Protein AF-A0A2H0AMY0-F1 (afdb_monomer_lite)

Foldseek 3Di:
DEEEEDEQAANALLVVLVVVLCQQQVVVDPPRDNVDGHPYHYHYPDLLRHDYPDPQQAPPKDWDAPPDPPRIDIDGNVRCCVVCSPVVSVVSNVD

Organism: NCBI:txid1974541

Sequence (95 aa):
MSEIIMDVKNKSLGRAATEIALILQGKDKTSYEQRKIGGNIVRVKNISELKFTGRKLEQKTYYRHTGFMGHLKSKTLEEAFAKSPEWVLRHAVRG

InterPro domains:
  IPR005822 Large ribosomal subunit protein uL13 [PF00572] (4-95)
  IPR005822 Large ribosomal subunit protein uL13 [PTHR11545] (3-95)
  IPR005822 Large ribosomal subunit protein uL13 [cd00392] (4-95)
  IPR005823 Large ribosomal subunit protein uL13, bacteria [PIRSF002181] (2-95)
  IPR036899 Large ribosomal subunit protein uL13 superfamily [G3DSA:3.90.1180.10] (2-95)
  IPR036899 Large ribosomal subunit protein uL13 superfamily [SSF52161] (4-95)

pLDDT: mean 91.53, std 3.73, range [66.0, 95.19]

Radius of gyration: 15.66 Å; chains: 1; bounding box: 34×20×46 Å

Secondary structure (DSSP, 8-state):
-EEEEEE-TT-BHHHHHHHHHHHHHTTTSTT--TTSPP-EEEEEE-GGG-B--TTHHHH-EEEEE-SSTT-EEEEEHHHHHHH-HHHHHHHHHH-

Structure (mmCIF, N/CA/C/O backbone):
data_AF-A0A2H0AMY0-F1
#
_entry.id   AF-A0A2H0AMY0-F1
#
loop_
_atom_site.group_PDB
_atom_site.id
_atom_site.type_symbol
_atom_site.label_atom_id
_atom_site.label_alt_id
_atom_site.label_comp_id
_atom_site.label_asym_id
_atom_site.label_entity_id
_atom_site.label_seq_id
_atom_site.pdbx_PDB_ins_code
_atom_site.Cartn_x
_atom_site.Cartn_y
_atom_site.Cartn_z
_atom_site.occupancy
_atom_site.B_iso_or_equiv
_atom_site.auth_seq_id
_atom_site.auth_comp_id
_atom_site.auth_asym_id
_atom_site.auth_atom_id
_atom_site.pdbx_PDB_model_num
ATOM 1 N N . MET A 1 1 ? 10.524 5.903 -21.966 1.00 66.00 1 MET A N 1
ATOM 2 C CA . MET A 1 1 ? 9.673 5.796 -20.763 1.00 66.00 1 MET A CA 1
ATOM 3 C C . MET A 1 1 ? 8.259 5.534 -21.231 1.00 66.00 1 MET A C 1
ATOM 5 O O . MET A 1 1 ? 7.831 6.214 -22.153 1.00 66.00 1 MET A O 1
ATOM 9 N N . SER A 1 2 ? 7.580 4.530 -20.681 1.00 82.62 2 SER A N 1
ATOM 10 C CA . SER A 1 2 ? 6.186 4.229 -21.033 1.00 82.62 2 SER A CA 1
ATOM 11 C C . SER A 1 2 ? 5.273 4.581 -19.868 1.00 82.62 2 SER A C 1
ATOM 13 O O . SER A 1 2 ? 5.544 4.203 -18.726 1.00 82.62 2 SER A O 1
ATOM 15 N N . GLU A 1 3 ? 4.212 5.317 -20.171 1.00 89.81 3 GLU A N 1
ATOM 16 C CA . GLU A 1 3 ? 3.169 5.675 -19.222 1.00 89.81 3 GLU A CA 1
ATOM 17 C C . GLU A 1 3 ? 2.057 4.628 -19.268 1.00 89.81 3 GLU A C 1
ATOM 19 O O . GLU A 1 3 ? 1.556 4.287 -20.338 1.00 89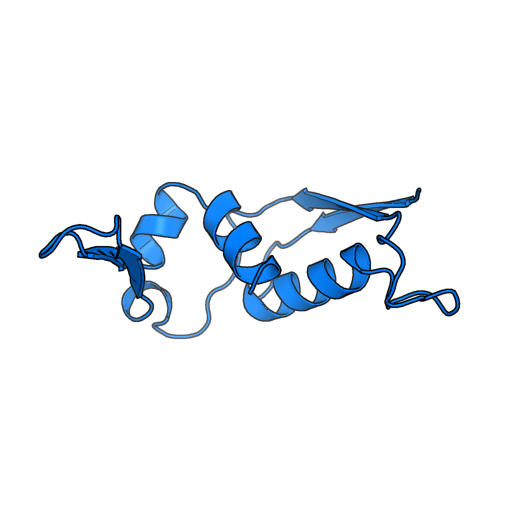.81 3 GLU A O 1
ATOM 24 N N . ILE A 1 4 ? 1.694 4.098 -18.103 1.00 92.12 4 ILE A N 1
ATOM 25 C CA . ILE A 1 4 ? 0.670 3.067 -17.960 1.00 92.12 4 ILE A CA 1
ATOM 26 C C . ILE A 1 4 ? -0.391 3.584 -16.999 1.00 92.12 4 ILE A C 1
ATOM 28 O O . ILE A 1 4 ? -0.106 3.929 -15.852 1.00 92.12 4 ILE A O 1
ATOM 32 N N . ILE A 1 5 ? -1.631 3.634 -17.477 1.00 92.81 5 ILE A N 1
ATOM 33 C CA . ILE A 1 5 ? -2.788 4.019 -16.674 1.00 92.81 5 ILE A CA 1
ATOM 34 C C . ILE A 1 5 ? -3.461 2.738 -16.186 1.00 92.81 5 ILE A C 1
ATOM 36 O O . ILE A 1 5 ? -3.896 1.921 -16.993 1.00 92.81 5 ILE A O 1
ATOM 40 N N . MET A 1 6 ? -3.558 2.568 -14.870 1.00 91.62 6 MET A N 1
ATOM 41 C CA . MET A 1 6 ? -4.189 1.412 -14.243 1.00 91.62 6 MET A CA 1
ATOM 42 C C . MET A 1 6 ? -5.466 1.826 -13.514 1.00 91.62 6 MET A C 1
ATOM 44 O O . MET A 1 6 ? -5.437 2.657 -12.605 1.00 91.62 6 MET A O 1
ATOM 48 N N . ASP A 1 7 ? -6.583 1.208 -13.888 1.00 93.88 7 ASP A N 1
ATOM 49 C CA . ASP A 1 7 ? -7.824 1.282 -13.119 1.00 93.88 7 ASP A CA 1
ATOM 50 C C . ASP A 1 7 ? -7.828 0.191 -12.038 1.00 93.88 7 ASP A C 1
ATOM 52 O O . ASP A 1 7 ? -7.606 -0.992 -12.327 1.00 93.88 7 ASP A O 1
ATOM 56 N N . VAL A 1 8 ? -8.038 0.595 -10.783 1.00 92.75 8 VAL A N 1
ATOM 57 C CA . VAL A 1 8 ? -8.086 -0.317 -9.628 1.00 92.75 8 VAL A CA 1
ATOM 58 C C . VAL A 1 8 ? -9.495 -0.543 -9.086 1.00 92.75 8 VAL A C 1
ATOM 60 O O . VAL A 1 8 ? -9.656 -1.191 -8.049 1.00 92.75 8 VAL A O 1
ATOM 63 N N . LYS A 1 9 ? -10.525 -0.085 -9.802 1.00 93.00 9 LYS A N 1
ATOM 64 C CA . LYS A 1 9 ? -11.923 -0.358 -9.472 1.00 93.00 9 LYS A CA 1
ATOM 65 C C . LYS A 1 9 ? -12.162 -1.856 -9.285 1.00 93.00 9 LYS A C 1
ATOM 67 O O . LYS A 1 9 ? -11.833 -2.666 -10.149 1.00 93.00 9 LYS A O 1
ATOM 72 N N . ASN A 1 10 ? -12.739 -2.236 -8.144 1.00 90.31 10 ASN A N 1
ATOM 73 C CA . ASN A 1 10 ? -13.021 -3.626 -7.772 1.00 90.31 10 ASN A CA 1
ATOM 74 C C . ASN A 1 10 ? -11.797 -4.563 -7.682 1.00 90.31 10 ASN A C 1
ATOM 76 O O . ASN A 1 10 ? -11.977 -5.766 -7.468 1.00 90.31 10 ASN A O 1
ATOM 80 N N . LYS A 1 11 ? -10.561 -4.062 -7.797 1.00 91.75 11 LYS A N 1
ATOM 81 C CA . LYS A 1 11 ? -9.363 -4.889 -7.625 1.00 91.75 11 LYS A CA 1
ATOM 82 C C . LYS A 1 11 ? -9.036 -5.061 -6.145 1.00 91.75 11 LYS A C 1
ATOM 84 O O . LYS A 1 11 ? -9.224 -4.160 -5.328 1.00 91.75 11 LYS A O 1
ATOM 89 N N . SER A 1 12 ? -8.519 -6.236 -5.789 1.00 93.31 12 SER A N 1
ATOM 90 C CA . SER A 1 12 ? -7.991 -6.472 -4.443 1.00 93.31 12 SER A CA 1
ATOM 91 C C . SER A 1 12 ? -6.687 -5.697 -4.244 1.00 93.31 12 SER A C 1
ATOM 93 O O . SER A 1 12 ? -5.794 -5.824 -5.082 1.00 93.31 12 SER A O 1
ATOM 95 N N . LEU A 1 13 ? -6.537 -4.987 -3.115 1.00 91.62 13 LEU A N 1
ATOM 96 C CA . LEU A 1 13 ? -5.351 -4.160 -2.818 1.00 91.62 13 LEU A CA 1
ATOM 97 C C . LEU A 1 13 ? -4.026 -4.887 -3.102 1.00 91.62 13 LEU A C 1
ATOM 99 O O . LEU A 1 13 ? -3.163 -4.346 -3.782 1.00 91.62 13 LEU A O 1
ATOM 103 N N . GLY A 1 14 ? -3.872 -6.113 -2.591 1.00 91.50 14 GLY A N 1
ATOM 104 C CA . GLY A 1 14 ? -2.628 -6.874 -2.739 1.00 91.50 14 GLY A CA 1
ATOM 105 C C . GLY A 1 14 ? -2.310 -7.223 -4.193 1.00 91.50 14 GLY A C 1
ATOM 106 O O . GLY A 1 14 ? -1.193 -7.001 -4.638 1.00 91.50 14 GLY A O 1
ATOM 107 N N . ARG A 1 15 ? -3.305 -7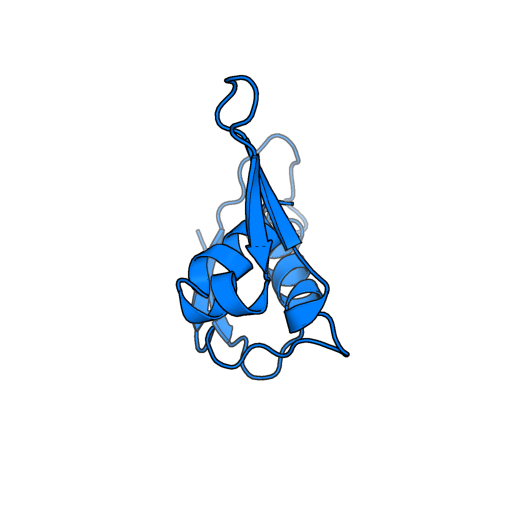.695 -4.955 1.00 92.31 15 ARG A N 1
ATOM 108 C CA . ARG A 1 15 ? -3.117 -8.050 -6.373 1.00 92.31 15 ARG A CA 1
ATOM 109 C C . ARG A 1 15 ? -2.764 -6.824 -7.212 1.00 92.31 15 ARG A C 1
ATOM 111 O O . ARG A 1 15 ? -1.817 -6.875 -7.988 1.00 92.31 15 ARG A O 1
ATOM 118 N N . ALA A 1 16 ? -3.472 -5.715 -6.992 1.00 93.25 16 ALA A N 1
ATOM 119 C CA . ALA A 1 16 ? -3.165 -4.450 -7.650 1.00 93.25 16 ALA A CA 1
ATOM 120 C C . ALA A 1 16 ? -1.748 -3.965 -7.304 1.00 93.25 16 ALA A C 1
ATOM 122 O O . ALA A 1 16 ? -1.004 -3.566 -8.193 1.00 93.25 16 ALA A O 1
ATOM 123 N N . ALA A 1 17 ? -1.342 -4.045 -6.033 1.00 95.00 17 ALA A N 1
ATOM 124 C CA . ALA A 1 17 ? -0.006 -3.636 -5.611 1.00 95.00 17 ALA A CA 1
ATOM 125 C C . ALA A 1 17 ? 1.103 -4.468 -6.278 1.00 95.00 17 ALA A C 1
ATOM 127 O O . ALA A 1 17 ? 2.084 -3.895 -6.747 1.00 95.00 17 ALA A O 1
ATOM 128 N N . THR A 1 18 ? 0.930 -5.790 -6.384 1.00 94.94 18 THR A N 1
ATOM 129 C CA . THR A 1 18 ? 1.892 -6.674 -7.061 1.00 94.94 18 THR A CA 1
ATOM 130 C C . THR A 1 18 ? 2.019 -6.354 -8.550 1.00 94.94 18 THR A C 1
ATOM 132 O O . THR A 1 18 ? 3.136 -6.234 -9.049 1.00 94.94 18 THR A O 1
ATOM 135 N N . GLU A 1 19 ? 0.897 -6.165 -9.255 1.00 93.69 19 GLU A N 1
ATOM 136 C CA . GLU A 1 19 ? 0.900 -5.763 -10.670 1.00 93.69 19 GLU A CA 1
ATOM 137 C C . GLU A 1 19 ? 1.638 -4.429 -10.867 1.00 93.69 19 GLU A C 1
ATOM 139 O O . GLU A 1 19 ? 2.505 -4.313 -11.733 1.00 93.69 19 GLU A O 1
ATOM 144 N N . ILE A 1 20 ? 1.348 -3.435 -10.021 1.00 94.44 20 ILE A N 1
ATOM 145 C CA . ILE A 1 20 ? 1.998 -2.119 -10.073 1.00 94.44 20 ILE A CA 1
ATOM 146 C C . ILE A 1 20 ? 3.504 -2.245 -9.814 1.00 94.44 20 ILE A C 1
ATOM 148 O O . ILE A 1 20 ? 4.297 -1.652 -10.544 1.00 94.44 20 ILE A O 1
ATOM 152 N N . ALA A 1 21 ? 3.918 -3.021 -8.810 1.00 93.94 21 ALA A N 1
ATOM 153 C CA . ALA A 1 21 ? 5.327 -3.199 -8.471 1.00 93.94 21 ALA A CA 1
ATOM 154 C C . ALA A 1 21 ? 6.123 -3.855 -9.613 1.00 93.94 21 ALA A C 1
ATOM 156 O O . ALA A 1 21 ? 7.237 -3.419 -9.907 1.00 93.94 21 ALA A O 1
ATOM 157 N N . LEU A 1 22 ? 5.548 -4.856 -10.290 1.00 92.31 22 LEU A N 1
ATOM 158 C CA . LEU A 1 22 ? 6.170 -5.506 -11.450 1.00 92.31 22 LEU A CA 1
ATOM 159 C C . L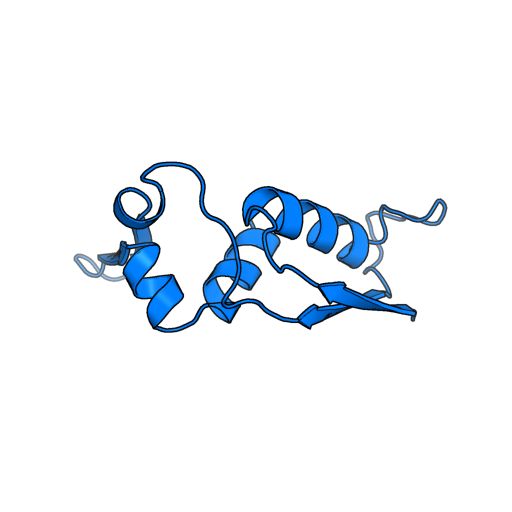EU A 1 22 ? 6.406 -4.517 -12.594 1.00 92.31 22 LEU A C 1
ATOM 161 O O . LEU A 1 22 ? 7.511 -4.454 -13.136 1.00 92.31 22 LEU A O 1
ATOM 165 N N . ILE A 1 23 ? 5.390 -3.709 -12.904 1.00 92.56 23 ILE A N 1
ATOM 166 C CA . ILE A 1 23 ? 5.462 -2.690 -13.952 1.00 92.56 23 ILE A CA 1
ATOM 167 C C . ILE A 1 23 ? 6.486 -1.612 -13.585 1.00 92.56 23 ILE A C 1
ATOM 169 O O . ILE A 1 23 ? 7.294 -1.231 -14.427 1.00 92.56 23 ILE A O 1
ATOM 173 N N . LEU A 1 24 ? 6.496 -1.130 -12.338 1.00 92.00 24 LEU A N 1
ATOM 174 C CA . LEU A 1 24 ? 7.462 -0.123 -11.883 1.00 92.00 24 LEU A CA 1
ATOM 175 C C . LEU A 1 24 ? 8.905 -0.639 -11.944 1.00 92.00 24 LEU A C 1
ATOM 177 O O . LEU A 1 24 ? 9.805 0.113 -12.306 1.00 92.00 24 LEU A O 1
ATOM 181 N N . GLN A 1 25 ? 9.132 -1.916 -11.629 1.00 90.31 25 GLN A N 1
ATOM 182 C CA . GLN A 1 25 ? 10.453 -2.544 -11.733 1.00 90.31 25 GLN A CA 1
ATOM 183 C C . GLN A 1 25 ? 10.858 -2.848 -13.185 1.00 90.31 25 GLN A C 1
ATOM 185 O O . GLN A 1 25 ? 12.035 -3.082 -13.444 1.00 90.31 25 GLN A O 1
ATOM 190 N N . GLY A 1 26 ? 9.914 -2.846 -14.131 1.00 89.81 26 GLY A N 1
ATOM 191 C CA . GLY A 1 26 ? 10.163 -3.232 -15.522 1.00 89.81 26 GLY A CA 1
ATOM 192 C C . GLY A 1 26 ? 10.358 -4.739 -15.714 1.00 89.81 26 GLY A C 1
ATOM 193 O O . GLY A 1 26 ? 10.940 -5.152 -16.714 1.00 89.81 26 GLY A O 1
ATOM 194 N N . LYS A 1 27 ? 9.906 -5.558 -14.752 1.00 89.25 27 LYS A N 1
ATOM 195 C CA . LYS A 1 27 ? 9.997 -7.032 -14.791 1.00 89.25 27 LYS A CA 1
ATOM 196 C C . LYS A 1 27 ? 9.059 -7.671 -15.817 1.00 89.25 27 LYS A C 1
ATOM 198 O O . LYS A 1 27 ? 9.155 -8.863 -16.075 1.00 89.25 27 LYS A O 1
ATOM 203 N N . ASP A 1 28 ? 8.152 -6.882 -16.378 1.00 88.50 28 ASP A N 1
ATOM 204 C CA . ASP A 1 28 ? 7.283 -7.250 -17.491 1.00 88.50 28 ASP A CA 1
ATOM 205 C C . ASP A 1 28 ? 8.038 -7.350 -18.828 1.00 88.50 28 ASP A C 1
ATOM 207 O O . ASP A 1 28 ? 7.556 -7.989 -19.761 1.00 88.50 28 ASP A O 1
ATOM 211 N N . LYS A 1 29 ? 9.221 -6.730 -18.936 1.00 86.25 29 LYS A N 1
ATOM 212 C CA . LYS A 1 29 ? 10.015 -6.668 -20.168 1.00 86.25 29 LYS A CA 1
ATOM 213 C C . LYS A 1 29 ? 11.183 -7.649 -20.118 1.00 86.25 29 LYS A C 1
ATOM 215 O O . LYS A 1 29 ? 11.850 -7.799 -19.099 1.00 86.25 29 LYS A O 1
ATOM 220 N N . THR A 1 30 ? 11.506 -8.247 -21.265 1.00 88.75 30 THR A N 1
ATOM 221 C CA . THR A 1 30 ? 12.686 -9.118 -21.427 1.00 88.75 30 THR A CA 1
ATOM 222 C C . THR A 1 30 ? 14.008 -8.381 -21.205 1.00 88.75 30 THR A C 1
ATOM 224 O O . THR A 1 30 ? 15.006 -9.001 -20.858 1.00 88.75 30 THR A O 1
ATOM 227 N N . SER A 1 31 ? 14.017 -7.052 -21.342 1.00 88.00 31 SER A N 1
ATOM 228 C CA . SER A 1 31 ? 15.169 -6.186 -21.073 1.00 88.00 31 SER A CA 1
ATOM 229 C C . SER A 1 31 ? 15.375 -5.873 -19.582 1.00 88.00 31 SER A C 1
ATOM 231 O O . SER A 1 31 ? 16.016 -4.871 -19.256 1.00 88.00 31 SER A O 1
ATOM 233 N N . TYR A 1 32 ? 14.761 -6.633 -18.672 1.00 90.81 32 TYR A N 1
ATOM 234 C CA . TYR A 1 32 ? 14.866 -6.392 -17.237 1.00 90.81 32 TYR A CA 1
ATOM 235 C C . TYR A 1 32 ? 16.306 -6.585 -16.745 1.00 90.81 32 TYR A C 1
ATOM 237 O O . TYR A 1 32 ? 16.907 -7.645 -16.902 1.00 90.81 32 TYR A O 1
ATOM 245 N N . GLU A 1 33 ? 16.837 -5.560 -16.080 1.00 89.75 33 GLU A N 1
ATOM 246 C CA . GLU A 1 33 ? 18.119 -5.608 -15.385 1.00 89.75 33 GLU A CA 1
ATOM 247 C C . GLU A 1 33 ? 17.917 -5.169 -13.934 1.00 89.75 33 GLU A C 1
ATOM 249 O O . GLU A 1 33 ? 17.569 -4.020 -13.674 1.00 89.75 33 GLU A O 1
ATOM 254 N N . GLN A 1 34 ? 18.212 -6.050 -12.975 1.00 90.19 34 GLN A N 1
ATOM 255 C CA . GLN A 1 34 ? 17.987 -5.794 -11.546 1.00 90.19 34 GLN A CA 1
ATOM 256 C C . GLN A 1 34 ? 18.724 -4.557 -11.005 1.00 90.19 34 GLN A C 1
ATOM 258 O O . GLN A 1 34 ? 18.243 -3.904 -10.083 1.00 90.19 34 GLN A O 1
ATOM 263 N N . ARG A 1 35 ? 19.885 -4.223 -11.580 1.00 92.56 35 ARG A N 1
ATOM 264 C CA . ARG A 1 35 ? 20.696 -3.058 -11.186 1.00 92.56 35 ARG A CA 1
ATOM 265 C C . ARG A 1 35 ? 20.171 -1.723 -11.723 1.00 92.56 35 ARG A C 1
ATOM 267 O O . ARG A 1 35 ? 20.639 -0.676 -11.286 1.00 92.56 35 ARG A O 1
ATOM 274 N N . LYS A 1 36 ? 19.286 -1.744 -12.725 1.00 89.31 36 LYS A N 1
ATOM 275 C CA . LYS A 1 36 ? 18.780 -0.538 -13.388 1.00 89.31 36 LYS A CA 1
ATOM 276 C C . LYS A 1 36 ? 17.410 -0.176 -12.828 1.00 89.31 36 LYS A C 1
ATOM 278 O O . LYS A 1 36 ? 16.605 -1.039 -12.496 1.00 89.31 36 LYS A O 1
ATOM 283 N N . ILE A 1 37 ? 17.144 1.123 -12.751 1.00 84.62 37 ILE A N 1
ATOM 284 C CA . ILE A 1 37 ? 15.829 1.637 -12.365 1.00 84.62 37 ILE A CA 1
ATOM 285 C C . ILE A 1 37 ? 14.859 1.405 -13.529 1.00 84.62 37 ILE A C 1
ATOM 287 O O . ILE A 1 37 ? 15.196 1.663 -14.687 1.00 84.62 37 ILE A O 1
ATOM 291 N N . GLY A 1 38 ? 13.652 0.927 -13.223 1.00 82.88 38 GLY A N 1
ATOM 292 C CA . GLY A 1 38 ? 12.595 0.773 -14.217 1.00 82.88 38 GLY A CA 1
ATOM 293 C C . GLY A 1 38 ? 12.179 2.122 -14.814 1.00 82.88 38 GLY A C 1
ATOM 294 O O . GLY A 1 38 ? 12.039 3.120 -14.115 1.00 82.88 38 GLY A O 1
ATOM 295 N N . GLY A 1 39 ? 11.987 2.162 -16.133 1.00 83.06 39 GLY A N 1
ATOM 296 C CA . GLY A 1 39 ? 11.651 3.384 -16.879 1.00 83.06 39 GLY A CA 1
ATOM 297 C C . GLY A 1 39 ? 10.150 3.616 -17.088 1.00 83.06 39 GLY A C 1
ATOM 298 O O . GLY A 1 39 ? 9.774 4.320 -18.030 1.00 83.06 39 GLY A O 1
ATOM 299 N N . ASN A 1 40 ? 9.299 2.970 -16.289 1.00 90.38 40 ASN A N 1
ATOM 300 C CA . ASN A 1 40 ? 7.844 3.002 -16.428 1.00 90.38 40 ASN A CA 1
ATOM 301 C C . ASN A 1 40 ? 7.224 3.950 -15.394 1.00 90.38 40 ASN A C 1
ATOM 303 O O . ASN A 1 40 ? 7.658 4.002 -14.245 1.00 90.38 40 ASN A O 1
ATOM 307 N N . ILE A 1 41 ? 6.170 4.661 -15.792 1.00 92.88 41 ILE A N 1
ATOM 308 C CA . ILE A 1 41 ? 5.371 5.505 -14.896 1.00 92.88 41 ILE A CA 1
ATOM 309 C C . ILE A 1 41 ? 3.975 4.900 -14.815 1.00 92.88 41 ILE A C 1
ATOM 311 O O . ILE A 1 41 ? 3.336 4.690 -15.845 1.00 92.88 41 ILE A O 1
ATOM 315 N N . VAL A 1 42 ? 3.497 4.634 -13.599 1.00 93.62 42 VAL A N 1
ATOM 316 C CA . VAL A 1 42 ? 2.151 4.096 -13.367 1.00 93.62 42 VAL A CA 1
ATOM 317 C C . VAL A 1 42 ? 1.255 5.179 -12.782 1.00 93.62 42 VAL A C 1
ATOM 319 O O . VAL A 1 42 ? 1.526 5.698 -11.699 1.00 93.62 42 VAL A O 1
ATOM 322 N N . ARG A 1 43 ? 0.163 5.500 -13.480 1.00 94.50 43 ARG A N 1
ATOM 323 C CA . ARG A 1 43 ? -0.910 6.362 -12.973 1.00 94.50 43 ARG A CA 1
ATOM 324 C C . ARG A 1 43 ? -2.109 5.519 -12.585 1.00 94.50 43 ARG A C 1
ATOM 326 O O . ARG A 1 43 ? -2.625 4.766 -13.402 1.00 94.50 43 ARG A O 1
ATOM 333 N N . VAL A 1 44 ? -2.572 5.670 -11.351 1.00 94.38 44 VAL A N 1
ATOM 334 C CA . VAL A 1 44 ? -3.678 4.874 -10.812 1.00 94.38 44 VAL A CA 1
ATOM 335 C C . VAL A 1 44 ? -4.962 5.705 -10.772 1.00 94.38 44 VAL A C 1
ATOM 337 O O . VAL A 1 44 ? -4.931 6.854 -10.338 1.00 94.38 44 VAL A O 1
ATOM 340 N N . LYS A 1 45 ? -6.085 5.123 -11.207 1.00 94.44 45 LYS A N 1
ATOM 341 C CA . LYS A 1 45 ? -7.434 5.717 -11.148 1.00 94.44 45 LYS A CA 1
ATOM 342 C C . LYS A 1 45 ? -8.354 4.912 -10.223 1.00 94.44 45 LYS A C 1
ATOM 344 O O . LYS A 1 45 ? -8.144 3.718 -10.048 1.00 94.44 45 LYS A O 1
ATOM 349 N N . ASN A 1 46 ? -9.376 5.565 -9.661 1.00 93.12 46 ASN A N 1
ATOM 350 C CA . ASN A 1 46 ? -10.421 4.955 -8.817 1.00 93.12 46 ASN A CA 1
ATOM 351 C C . ASN A 1 46 ? -9.909 4.255 -7.541 1.00 93.12 46 ASN A C 1
ATOM 353 O O . ASN A 1 46 ? -10.409 3.202 -7.153 1.00 93.12 46 ASN A O 1
ATOM 357 N N . ILE A 1 47 ? -8.920 4.844 -6.856 1.00 91.88 47 ILE A N 1
ATOM 358 C CA . ILE A 1 47 ? -8.305 4.261 -5.643 1.00 91.88 47 ILE A CA 1
ATOM 359 C C . ILE A 1 47 ? -9.331 4.057 -4.512 1.00 91.88 47 ILE A C 1
ATOM 361 O O 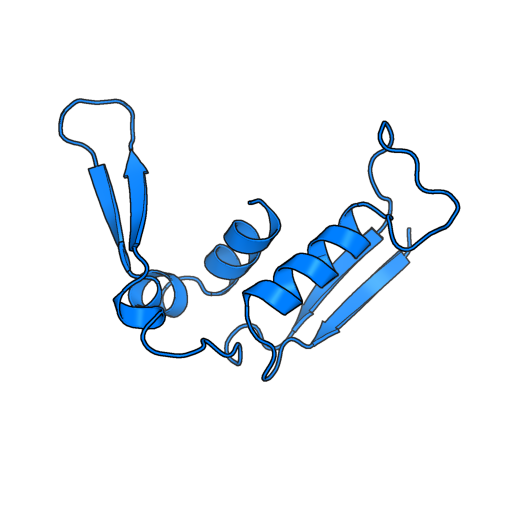. ILE A 1 47 ? -9.211 3.113 -3.735 1.00 91.88 47 ILE A O 1
ATOM 365 N N . SER A 1 48 ? -10.362 4.900 -4.433 1.00 90.12 48 SER A N 1
ATOM 366 C CA . SER A 1 48 ? -11.452 4.776 -3.457 1.00 90.12 48 SER A CA 1
ATOM 367 C C . SER A 1 48 ? -12.289 3.500 -3.623 1.00 90.12 48 SER A C 1
ATOM 369 O O . SER A 1 48 ? -12.875 3.038 -2.651 1.00 90.12 48 SER A O 1
ATOM 371 N N . GLU A 1 49 ? -12.319 2.901 -4.817 1.00 91.00 49 GLU A N 1
ATOM 372 C CA . GLU A 1 49 ? -13.120 1.709 -5.139 1.00 91.00 49 GLU A CA 1
ATOM 373 C C . GLU A 1 49 ? -12.332 0.390 -5.002 1.00 91.00 49 GLU A C 1
ATOM 375 O O . GLU A 1 49 ? -12.693 -0.644 -5.580 1.00 91.00 49 GLU A O 1
ATOM 380 N N . LEU A 1 50 ? -11.228 0.415 -4.253 1.00 90.50 50 LEU A N 1
ATOM 381 C CA . LEU A 1 50 ? -10.441 -0.773 -3.947 1.00 90.50 50 LEU A CA 1
ATOM 382 C C . LEU A 1 50 ? -11.229 -1.755 -3.077 1.00 90.50 50 LEU A C 1
ATOM 384 O O . LEU A 1 50 ? -11.882 -1.386 -2.102 1.00 90.50 50 LEU A O 1
ATOM 388 N N . LYS A 1 51 ? -11.104 -3.047 -3.395 1.00 90.94 51 LYS A N 1
ATOM 389 C CA . LYS A 1 51 ? -11.719 -4.118 -2.610 1.00 90.94 51 LYS A CA 1
ATOM 390 C C . LYS A 1 51 ? -10.765 -4.659 -1.557 1.00 90.94 51 LYS A C 1
ATOM 392 O O . LYS A 1 51 ? -9.622 -5.039 -1.835 1.00 90.94 51 LYS A O 1
ATOM 397 N N . PHE A 1 52 ? -11.298 -4.799 -0.351 1.00 90.12 52 PHE A N 1
ATOM 398 C CA . PHE A 1 52 ? -10.665 -5.493 0.760 1.00 90.12 52 PHE A CA 1
ATOM 399 C C . PHE A 1 52 ? -11.420 -6.794 1.025 1.00 90.12 52 PHE A C 1
ATOM 401 O O . PHE A 1 52 ? -12.644 -6.828 1.050 1.00 90.12 52 PHE A O 1
ATOM 408 N N . THR A 1 53 ? -10.688 -7.893 1.170 1.00 87.88 53 THR A N 1
ATOM 409 C CA . THR A 1 53 ? -11.277 -9.216 1.418 1.00 87.88 53 THR A CA 1
ATOM 410 C C . THR A 1 53 ? -11.447 -9.454 2.918 1.00 87.88 53 THR A C 1
ATOM 412 O O . THR A 1 53 ? -10.466 -9.300 3.652 1.00 87.88 53 THR A O 1
ATOM 415 N N . GLY A 1 54 ? -12.617 -9.928 3.352 1.00 88.12 54 GLY A N 1
ATOM 416 C CA . GLY A 1 54 ? -12.876 -10.300 4.750 1.00 88.12 54 GLY A CA 1
ATOM 417 C C . GLY A 1 54 ? -12.855 -9.104 5.709 1.00 88.12 54 GLY A C 1
ATOM 418 O O . GLY A 1 54 ? -13.149 -7.984 5.309 1.00 88.12 54 GLY A O 1
ATOM 419 N N . ARG A 1 55 ? -12.453 -9.331 6.967 1.00 91.19 55 ARG A N 1
ATOM 420 C CA . ARG A 1 55 ? -12.421 -8.313 8.042 1.00 91.19 55 ARG A CA 1
ATOM 421 C C . ARG A 1 55 ? -11.106 -7.524 8.120 1.00 91.19 55 ARG A C 1
ATOM 423 O O . ARG A 1 55 ? -10.734 -7.000 9.163 1.00 91.19 55 ARG A O 1
ATOM 430 N N . LYS A 1 56 ? -10.359 -7.449 7.012 1.00 89.38 56 LYS A N 1
ATOM 431 C CA . LYS A 1 56 ? -9.028 -6.812 6.981 1.00 89.38 56 LYS A CA 1
ATOM 432 C C . LYS A 1 56 ? -9.066 -5.309 7.256 1.00 89.38 56 LYS A C 1
ATOM 434 O O . LYS A 1 56 ? -8.060 -4.785 7.719 1.00 89.38 56 LYS A O 1
ATOM 439 N N . LEU A 1 57 ? -10.178 -4.639 6.950 1.00 88.56 57 LEU A N 1
ATOM 440 C CA . LEU A 1 57 ? -10.363 -3.211 7.232 1.00 88.56 57 LEU A CA 1
ATOM 441 C C . LEU A 1 57 ? -10.215 -2.912 8.729 1.00 88.56 57 LEU A C 1
ATOM 443 O O . LEU A 1 57 ? -9.467 -2.010 9.098 1.00 88.56 57 LEU A O 1
ATOM 447 N N . GLU A 1 58 ? -10.825 -3.748 9.562 1.00 90.50 58 GLU A N 1
ATOM 448 C CA . GLU A 1 58 ? -10.814 -3.610 11.019 1.00 90.50 58 GLU A CA 1
ATOM 449 C C . GLU A 1 58 ? -9.556 -4.231 11.645 1.00 90.50 58 GLU A C 1
ATOM 451 O O . GLU A 1 58 ? -8.960 -3.674 12.560 1.00 90.50 58 GLU A O 1
ATOM 456 N N . GLN A 1 59 ? -9.126 -5.394 11.145 1.00 92.00 59 GLN A N 1
ATOM 457 C CA . GLN A 1 59 ? -8.075 -6.190 11.791 1.00 92.00 59 GLN A CA 1
ATOM 458 C C . GLN A 1 59 ? -6.651 -5.736 11.465 1.00 92.00 59 GLN A C 1
ATOM 460 O O . GLN A 1 59 ? -5.721 -6.015 12.223 1.00 92.00 59 GLN A O 1
ATOM 465 N N . LYS A 1 60 ? -6.434 -5.102 10.307 1.00 93.12 60 LYS A N 1
ATOM 466 C CA . LYS A 1 60 ? -5.086 -4.704 9.901 1.00 93.12 60 LYS A CA 1
ATOM 467 C C . LYS A 1 60 ? -4.740 -3.364 10.533 1.00 93.12 60 LYS A C 1
ATOM 469 O O . LYS A 1 60 ? -5.321 -2.346 10.177 1.00 93.12 60 LYS A O 1
ATOM 474 N N . THR A 1 61 ? -3.710 -3.360 11.368 1.00 94.44 61 THR A N 1
ATOM 475 C CA . THR A 1 61 ? -3.195 -2.145 12.006 1.00 94.44 61 THR A CA 1
ATOM 476 C C . THR A 1 61 ? -1.831 -1.778 11.434 1.00 94.44 61 THR A C 1
ATOM 478 O O . THR A 1 61 ? -0.923 -2.603 11.348 1.00 94.44 61 THR A O 1
ATOM 481 N N . TYR A 1 62 ? -1.683 -0.521 11.029 1.00 93.88 62 TYR A N 1
ATOM 482 C CA . TYR A 1 62 ? -0.410 0.085 10.675 1.00 93.88 62 TYR A CA 1
ATOM 483 C C . TYR A 1 62 ? 0.251 0.657 11.918 1.00 93.88 62 TYR A C 1
ATOM 485 O O . TYR A 1 62 ? -0.340 1.480 12.616 1.00 93.88 62 TYR A O 1
ATOM 493 N N . TYR A 1 63 ? 1.502 0.276 12.144 1.00 94.00 63 TYR A N 1
ATOM 494 C CA . TYR A 1 63 ? 2.312 0.777 13.244 1.00 94.00 63 TYR A CA 1
ATOM 495 C C . TYR A 1 63 ? 3.424 1.675 12.711 1.00 94.00 63 TYR A C 1
ATOM 497 O O . TYR A 1 63 ? 4.058 1.382 11.696 1.00 94.00 63 TYR A O 1
ATOM 505 N N . ARG A 1 64 ? 3.679 2.782 13.403 1.00 92.94 64 ARG A N 1
ATOM 506 C CA . ARG A 1 64 ? 4.842 3.637 13.169 1.00 92.94 64 ARG A CA 1
ATOM 507 C C . ARG A 1 64 ? 5.390 4.118 14.500 1.00 92.94 64 ARG A C 1
ATOM 509 O O . ARG A 1 64 ? 4.633 4.544 15.364 1.00 92.94 64 ARG A O 1
ATOM 516 N N . HIS A 1 65 ? 6.708 4.110 14.624 1.00 93.50 65 HIS A N 1
ATOM 517 C CA . HIS A 1 65 ? 7.415 4.599 15.798 1.00 93.50 65 HIS A CA 1
ATOM 518 C C . HIS A 1 65 ? 8.275 5.809 15.423 1.00 93.50 65 HIS A C 1
ATOM 520 O O . HIS A 1 65 ? 8.772 5.881 14.299 1.00 93.50 65 HIS A O 1
ATOM 526 N N . THR A 1 66 ? 8.431 6.770 16.333 1.00 92.56 66 THR A N 1
ATOM 527 C CA . THR A 1 66 ? 9.279 7.957 16.103 1.00 92.56 66 THR A CA 1
ATOM 528 C C . THR A 1 66 ? 10.711 7.789 16.607 1.00 92.56 66 THR A C 1
ATOM 530 O O . THR A 1 66 ? 11.567 8.574 16.222 1.00 92.56 66 THR A O 1
ATOM 533 N N . GLY A 1 67 ? 10.978 6.780 17.440 1.00 91.38 67 GLY A N 1
ATOM 534 C CA . GLY A 1 67 ? 12.300 6.489 18.014 1.00 91.38 67 GLY A CA 1
ATOM 535 C C . GLY A 1 67 ? 12.378 6.697 19.530 1.00 91.38 67 GLY A C 1
ATOM 536 O O . GLY A 1 67 ? 13.194 6.058 20.180 1.00 91.38 67 GLY A O 1
ATOM 537 N N . PHE A 1 68 ? 11.485 7.502 20.110 1.00 93.69 68 PHE A N 1
ATOM 538 C CA . PHE A 1 68 ? 11.426 7.758 21.555 1.00 93.69 68 PHE A CA 1
ATOM 539 C C . PHE A 1 68 ? 10.572 6.723 22.296 1.00 93.69 68 PHE A C 1
ATOM 541 O O . PHE A 1 68 ? 9.555 6.273 21.773 1.00 93.69 68 PHE A O 1
ATOM 548 N N . MET A 1 69 ? 10.937 6.392 23.538 1.00 92.56 69 MET A N 1
ATOM 549 C CA . MET A 1 69 ? 10.174 5.452 24.371 1.00 92.56 69 MET A CA 1
ATOM 550 C C . MET A 1 69 ? 8.702 5.880 24.491 1.00 92.56 69 MET A C 1
ATOM 552 O O . MET A 1 69 ? 8.405 7.057 24.689 1.00 92.56 69 MET A O 1
ATOM 556 N N . GLY A 1 70 ? 7.774 4.935 24.319 1.00 90.69 70 GLY A N 1
ATOM 557 C CA . GLY A 1 70 ? 6.328 5.179 24.420 1.00 90.69 70 GLY A CA 1
ATOM 558 C C . GLY A 1 70 ? 5.656 5.814 23.192 1.00 90.69 70 GLY A C 1
ATOM 559 O O . GLY A 1 70 ? 4.453 6.047 23.222 1.00 90.69 70 GLY A O 1
ATOM 560 N N . HIS A 1 71 ? 6.372 6.067 22.090 1.00 93.56 71 HIS A N 1
ATOM 561 C CA . HIS A 1 71 ? 5.823 6.773 20.921 1.00 93.56 71 HIS A CA 1
ATOM 562 C C . HIS A 1 71 ? 5.384 5.836 19.782 1.00 93.56 71 HIS A C 1
ATOM 564 O O . HIS A 1 71 ? 5.618 6.107 18.595 1.00 93.56 71 HIS A O 1
ATOM 570 N N . LEU A 1 72 ? 4.732 4.722 20.125 1.00 93.94 72 LEU A N 1
ATOM 571 C CA . LEU A 1 72 ? 4.110 3.837 19.143 1.00 93.94 72 LEU A CA 1
ATOM 572 C C . LEU A 1 72 ? 2.777 4.436 18.686 1.00 93.94 72 LEU A C 1
ATOM 574 O O . LEU A 1 72 ? 1.845 4.586 19.467 1.00 93.94 72 LEU A O 1
ATOM 578 N N . LYS A 1 73 ? 2.681 4.771 17.400 1.00 93.00 73 LYS A N 1
ATOM 579 C CA . LYS A 1 73 ? 1.442 5.232 16.771 1.00 93.00 73 LYS A CA 1
ATOM 580 C C . LYS A 1 73 ? 0.854 4.095 15.951 1.00 93.00 73 LYS A C 1
ATOM 582 O O . LYS A 1 73 ? 1.499 3.621 15.015 1.00 93.00 73 LYS A O 1
ATOM 587 N N . SER A 1 74 ? -0.364 3.692 16.283 1.00 94.44 74 SER A N 1
ATOM 588 C CA . SER A 1 74 ? -1.162 2.728 15.530 1.00 94.44 74 SER A CA 1
ATOM 589 C C . SER A 1 74 ? -2.296 3.431 14.787 1.00 94.44 74 SER A C 1
ATOM 591 O O . SER A 1 74 ? -2.784 4.470 15.230 1.00 94.44 74 SER A O 1
ATOM 593 N N . LYS A 1 75 ? -2.687 2.879 13.639 1.00 94.25 75 LYS A N 1
ATOM 594 C CA . LYS A 1 75 ? -3.908 3.238 12.902 1.00 94.25 75 LYS A CA 1
ATOM 595 C C . LYS A 1 75 ? -4.476 2.006 12.229 1.00 94.25 75 LYS A C 1
ATOM 597 O O . LYS A 1 75 ? -3.697 1.239 11.661 1.00 94.25 75 LYS A O 1
ATOM 602 N N . THR A 1 76 ? -5.788 1.824 12.242 1.00 95.19 76 THR A N 1
ATOM 603 C CA . THR A 1 76 ? -6.400 0.717 11.494 1.00 95.19 76 THR A CA 1
ATOM 604 C C . THR A 1 76 ? -6.338 0.984 9.988 1.00 95.19 76 THR A C 1
ATOM 606 O O . THR A 1 76 ? -6.107 2.110 9.531 1.00 95.19 76 THR A O 1
ATOM 609 N N . LEU A 1 77 ? -6.489 -0.067 9.185 1.00 93.31 77 LEU A N 1
ATOM 610 C CA . LEU A 1 77 ? -6.544 0.041 7.731 1.00 93.31 77 LEU A CA 1
ATOM 611 C C . LEU A 1 77 ? -7.743 0.880 7.301 1.00 93.31 77 LEU A C 1
ATOM 613 O O . LEU A 1 77 ? -7.600 1.686 6.388 1.00 93.31 77 LEU A O 1
ATOM 617 N N . GLU A 1 78 ? -8.877 0.721 7.973 1.00 93.81 78 GLU A N 1
ATOM 618 C CA . GLU A 1 78 ? -10.068 1.538 7.773 1.00 93.81 78 GLU A CA 1
ATOM 619 C C . GLU A 1 78 ? -9.784 3.033 7.979 1.00 93.81 78 GLU A C 1
ATOM 621 O O . GLU A 1 78 ? -9.982 3.828 7.060 1.00 93.81 78 GLU A O 1
ATOM 626 N N . GLU A 1 79 ? -9.210 3.416 9.124 1.00 93.94 79 GLU A N 1
ATOM 627 C CA . GLU A 1 79 ? -8.840 4.809 9.416 1.00 93.94 79 GLU A CA 1
ATOM 628 C C . GLU A 1 79 ? -7.827 5.363 8.406 1.00 93.94 79 GLU A C 1
ATOM 630 O O . GLU A 1 79 ? -7.918 6.510 7.956 1.00 93.94 79 GLU A O 1
ATOM 635 N N . ALA A 1 80 ? -6.824 4.555 8.050 1.00 93.44 80 ALA A N 1
ATOM 636 C CA . ALA A 1 80 ? -5.801 4.942 7.090 1.00 93.44 80 ALA A CA 1
ATOM 637 C C . ALA A 1 80 ? -6.390 5.138 5.687 1.00 93.44 80 ALA A C 1
ATOM 639 O O . ALA A 1 80 ? -6.008 6.083 4.995 1.00 93.44 80 ALA A O 1
ATOM 640 N N . PHE A 1 81 ? -7.320 4.274 5.280 1.00 93.19 8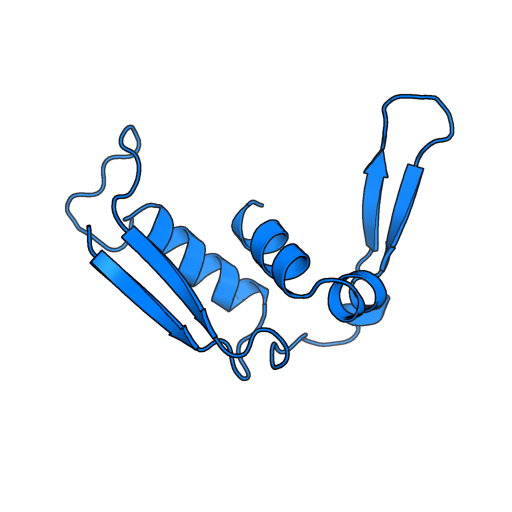1 PHE A N 1
ATOM 641 C CA . PHE A 1 81 ? -7.969 4.334 3.977 1.00 93.19 81 PHE A CA 1
ATOM 642 C C . PHE A 1 81 ? -8.944 5.507 3.880 1.00 93.19 81 PHE A C 1
ATOM 644 O O . PHE A 1 81 ? -8.911 6.225 2.885 1.00 93.19 81 PHE A O 1
ATOM 651 N N . ALA A 1 82 ? -9.726 5.765 4.932 1.00 93.12 82 ALA A N 1
ATOM 652 C CA . ALA A 1 82 ? -10.613 6.923 5.008 1.00 93.12 82 ALA A CA 1
ATOM 653 C C . ALA A 1 82 ? -9.836 8.246 4.942 1.00 93.12 82 ALA A C 1
ATOM 655 O O . ALA A 1 82 ? -10.24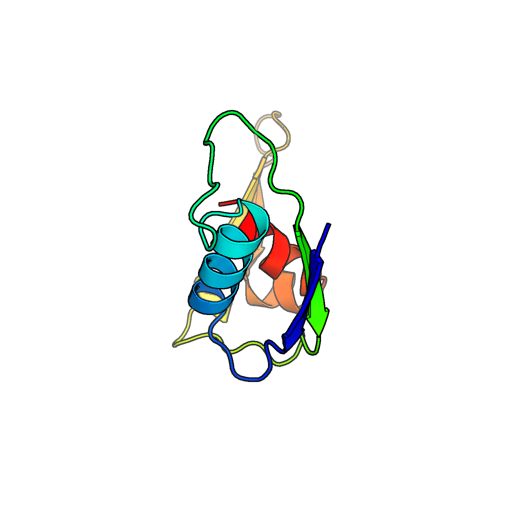5 9.184 4.262 1.00 93.12 82 ALA A O 1
ATOM 656 N N . LYS A 1 83 ? -8.681 8.325 5.619 1.00 93.62 83 LYS A N 1
ATOM 657 C CA . LYS A 1 83 ? -7.861 9.542 5.631 1.00 93.62 83 LYS A CA 1
ATOM 658 C C . LYS A 1 83 ? -7.051 9.738 4.350 1.00 93.62 83 LYS A C 1
ATOM 660 O O . LYS A 1 83 ? -6.858 10.869 3.905 1.00 93.62 83 LYS A O 1
ATOM 665 N N . SER A 1 84 ? -6.438 8.679 3.831 1.00 93.44 84 SER A N 1
ATOM 666 C CA . SER A 1 84 ? -5.471 8.770 2.733 1.00 93.44 84 SER A CA 1
ATOM 667 C C . SER A 1 84 ? -5.383 7.443 1.968 1.00 93.44 84 SER A C 1
ATOM 669 O O . SER A 1 84 ? -4.442 6.667 2.179 1.00 93.44 84 SER A O 1
ATOM 671 N N . PRO A 1 85 ? -6.311 7.184 1.031 1.00 91.94 85 PRO A N 1
ATOM 672 C CA . PRO A 1 85 ? -6.339 5.929 0.279 1.00 91.94 85 PRO A CA 1
ATOM 673 C C . PRO A 1 85 ? -5.093 5.765 -0.612 1.00 91.94 85 PRO A C 1
ATOM 675 O O . PRO A 1 85 ? -4.567 4.662 -0.767 1.00 91.94 85 PRO A O 1
ATOM 678 N N . GLU A 1 86 ? -4.533 6.873 -1.109 1.00 93.62 86 GLU A N 1
ATOM 679 C CA . GLU A 1 86 ? -3.266 6.888 -1.852 1.00 93.62 86 GLU A CA 1
ATOM 680 C C . GLU A 1 86 ? -2.090 6.351 -1.032 1.00 93.62 86 GLU A C 1
ATOM 682 O O . GLU A 1 86 ? -1.240 5.622 -1.549 1.00 93.62 86 GLU A O 1
ATOM 687 N N . TRP A 1 87 ? -2.032 6.706 0.256 1.00 93.88 87 TRP A N 1
ATOM 688 C CA . TRP A 1 87 ? -0.959 6.264 1.139 1.00 93.88 87 TRP A CA 1
ATOM 689 C C . TRP A 1 87 ? -1.033 4.756 1.363 1.00 93.88 87 TRP A C 1
ATOM 691 O O . TRP A 1 87 ? 0.000 4.094 1.319 1.00 93.88 87 TRP A O 1
ATOM 701 N N . VAL A 1 88 ? -2.239 4.207 1.535 1.00 93.81 88 VAL A N 1
ATOM 702 C CA . VAL A 1 88 ? -2.456 2.762 1.701 1.00 93.81 88 VAL A CA 1
ATOM 703 C C . VAL A 1 88 ? -1.936 1.993 0.487 1.00 93.81 88 VAL A C 1
ATOM 705 O O . VAL A 1 88 ? -1.191 1.024 0.654 1.00 93.81 88 VAL A O 1
ATOM 708 N N . LEU A 1 89 ? -2.267 2.445 -0.727 1.00 93.88 89 LEU A N 1
ATOM 709 C CA . LEU A 1 89 ? -1.789 1.813 -1.956 1.00 93.88 89 LEU A CA 1
ATOM 710 C C . LEU A 1 89 ? -0.271 1.952 -2.110 1.00 93.88 89 LEU A C 1
ATOM 712 O O . LEU A 1 89 ? 0.416 0.965 -2.359 1.00 93.88 89 LEU A O 1
ATOM 716 N N . ARG A 1 90 ? 0.278 3.152 -1.896 1.00 93.94 90 ARG A N 1
ATOM 717 C CA . ARG A 1 90 ? 1.726 3.392 -1.980 1.00 93.94 90 ARG A CA 1
ATOM 718 C C . ARG A 1 90 ? 2.500 2.553 -0.965 1.00 93.94 90 ARG A C 1
ATOM 720 O O . ARG A 1 90 ? 3.560 2.025 -1.284 1.00 93.94 90 ARG A O 1
ATOM 727 N N . HIS A 1 91 ? 1.970 2.411 0.247 1.00 94.12 91 HIS A N 1
ATOM 728 C CA . HIS A 1 91 ? 2.565 1.579 1.285 1.00 94.12 91 HIS A CA 1
ATOM 729 C C . HIS A 1 91 ? 2.534 0.096 0.902 1.00 94.12 91 HIS A C 1
ATOM 731 O O . HIS A 1 91 ? 3.512 -0.601 1.146 1.00 94.12 91 HIS A O 1
ATOM 737 N N . ALA A 1 92 ? 1.451 -0.372 0.274 1.00 93.44 92 ALA A N 1
ATOM 738 C CA . ALA A 1 92 ? 1.336 -1.743 -0.216 1.00 93.44 92 ALA A CA 1
ATOM 739 C C . ALA A 1 92 ? 2.269 -2.046 -1.399 1.00 93.44 92 ALA A C 1
ATOM 741 O O . ALA A 1 92 ? 2.751 -3.161 -1.498 1.00 93.44 92 ALA A O 1
ATOM 742 N N . VAL A 1 93 ? 2.530 -1.074 -2.279 1.00 94.94 93 VAL A N 1
ATOM 743 C CA . VAL A 1 93 ? 3.471 -1.230 -3.407 1.00 94.94 93 VAL A CA 1
ATOM 744 C C . VAL A 1 93 ? 4.930 -1.222 -2.939 1.00 94.94 93 VAL A C 1
ATOM 746 O O . VAL A 1 93 ? 5.787 -1.828 -3.575 1.00 94.94 93 VAL A O 1
ATOM 749 N N . ARG A 1 94 ? 5.231 -0.502 -1.852 1.00 92.38 94 ARG A N 1
ATOM 750 C CA . ARG A 1 94 ? 6.592 -0.387 -1.310 1.00 92.38 94 ARG A CA 1
ATOM 751 C C . ARG A 1 94 ? 7.039 -1.626 -0.529 1.00 92.38 94 ARG A C 1
ATOM 753 O O . ARG A 1 94 ? 8.242 -1.854 -0.449 1.00 92.38 94 ARG A O 1
ATOM 760 N N . GLY A 1 95 ? 6.100 -2.302 0.130 1.00 87.62 95 GLY A N 1
ATOM 761 C CA . GLY A 1 95 ? 6.365 -3.491 0.945 1.00 87.62 95 GLY A CA 1
ATOM 762 C C . GLY A 1 95 ? 6.540 -4.720 0.078 1.00 87.62 95 GLY A C 1
ATOM 763 O O . GLY A 1 95 ? 7.553 -5.416 0.287 1.00 87.62 95 GLY A O 1
#